Protein AF-A0A7C4B1U1-F1 (afdb_monomer_lite)

Radius of gyration: 19.05 Å; chains: 1; bounding box: 62×28×49 Å

pLDDT: mean 91.51, std 8.75, range [40.22, 98.25]

Structure (mmCIF, N/CA/C/O backbone):
data_AF-A0A7C4B1U1-F1
#
_entry.id   AF-A0A7C4B1U1-F1
#
loop_
_atom_site.group_PDB
_atom_site.id
_atom_site.type_symbol
_atom_site.label_atom_id
_atom_site.label_alt_id
_atom_site.label_comp_id
_atom_site.label_asym_id
_atom_site.label_entity_id
_atom_site.label_seq_id
_atom_site.pdbx_PDB_ins_code
_atom_site.Cartn_x
_atom_site.Cartn_y
_atom_site.Cartn_z
_atom_site.occupancy
_atom_site.B_iso_or_equiv
_atom_site.auth_seq_id
_atom_site.auth_comp_id
_atom_site.auth_asym_id
_atom_site.auth_atom_id
_atom_site.pdbx_PDB_model_num
ATOM 1 N N . ILE A 1 1 ? -15.220 6.473 -5.041 1.00 91.00 1 ILE A N 1
ATOM 2 C CA . ILE A 1 1 ? -15.343 7.673 -5.908 1.00 91.00 1 ILE A CA 1
ATOM 3 C C . ILE A 1 1 ? -14.022 8.434 -5.973 1.00 91.00 1 ILE A C 1
ATOM 5 O O . ILE A 1 1 ? -13.428 8.426 -7.038 1.00 91.00 1 ILE A O 1
ATOM 9 N N . MET A 1 2 ? -13.504 8.989 -4.866 1.00 94.56 2 MET A N 1
ATOM 10 C CA . MET A 1 2 ? -12.232 9.742 -4.877 1.00 94.56 2 MET A CA 1
ATOM 11 C C . MET A 1 2 ? -11.061 8.976 -5.523 1.00 94.56 2 MET A C 1
ATOM 13 O O . MET A 1 2 ? -10.383 9.526 -6.377 1.00 94.56 2 MET A O 1
ATOM 17 N N . ASN A 1 3 ? -10.885 7.685 -5.212 1.00 94.62 3 ASN A N 1
ATOM 18 C CA . ASN A 1 3 ? -9.828 6.865 -5.828 1.00 94.62 3 ASN A CA 1
ATOM 19 C C . ASN A 1 3 ? -9.981 6.684 -7.349 1.00 94.62 3 ASN A C 1
ATOM 21 O O . ASN A 1 3 ? -8.979 6.569 -8.041 1.00 94.62 3 ASN A O 1
ATOM 25 N N . LEU A 1 4 ? -11.209 6.690 -7.880 1.00 96.62 4 LEU A N 1
ATOM 26 C CA . LEU A 1 4 ? -11.435 6.628 -9.330 1.00 96.62 4 LEU A CA 1
ATOM 27 C C . LEU A 1 4 ? -11.053 7.951 -9.993 1.00 96.62 4 LEU A C 1
ATOM 29 O O . LEU A 1 4 ? -10.432 7.951 -11.046 1.00 96.62 4 LEU A O 1
ATOM 33 N N . ILE A 1 5 ? -11.390 9.073 -9.352 1.00 97.75 5 ILE A N 1
ATOM 34 C CA . ILE A 1 5 ? -10.987 10.402 -9.819 1.00 97.75 5 ILE A CA 1
ATOM 35 C C . ILE A 1 5 ? -9.461 10.507 -9.811 1.00 97.75 5 ILE A C 1
ATOM 37 O O . ILE A 1 5 ? -8.878 10.900 -10.814 1.00 97.75 5 ILE A O 1
ATOM 41 N N . ALA A 1 6 ? -8.815 10.101 -8.713 1.00 96.00 6 ALA A N 1
ATOM 42 C CA . ALA A 1 6 ? -7.361 10.074 -8.611 1.00 96.00 6 ALA A CA 1
ATOM 43 C C . ALA A 1 6 ? -6.740 9.202 -9.710 1.00 96.00 6 ALA A C 1
ATOM 45 O O . ALA A 1 6 ? -5.829 9.658 -10.384 1.00 96.00 6 ALA A O 1
ATOM 46 N N . PHE A 1 7 ? -7.286 8.007 -9.953 1.00 97.44 7 PHE A N 1
ATOM 47 C CA . PHE A 1 7 ? -6.833 7.126 -11.027 1.00 97.44 7 PHE A CA 1
ATOM 48 C C . PHE A 1 7 ? -6.922 7.791 -12.411 1.00 97.44 7 PHE A C 1
ATOM 50 O O . PHE A 1 7 ? -5.937 7.808 -13.143 1.00 97.44 7 PHE A O 1
ATOM 57 N N . VAL A 1 8 ? -8.058 8.415 -12.741 1.00 97.75 8 VAL A N 1
ATOM 58 C CA . VAL A 1 8 ? -8.237 9.137 -14.014 1.00 97.75 8 VAL A CA 1
ATOM 59 C C . VAL A 1 8 ? -7.264 10.314 -14.136 1.00 97.75 8 VAL A C 1
ATOM 61 O O . VAL A 1 8 ? -6.679 10.514 -15.198 1.00 97.75 8 VAL A O 1
ATOM 64 N N . ILE A 1 9 ? -7.059 11.080 -13.060 1.00 98.00 9 ILE A N 1
ATOM 65 C CA . ILE A 1 9 ? -6.099 12.193 -13.040 1.00 98.00 9 ILE A CA 1
ATOM 66 C C . ILE A 1 9 ? -4.668 11.677 -13.226 1.00 98.00 9 ILE A C 1
ATOM 68 O O . ILE A 1 9 ? -3.914 12.275 -13.987 1.00 98.00 9 ILE A O 1
ATOM 72 N N . SER A 1 10 ? -4.292 10.579 -12.569 1.00 95.81 10 SER A N 1
ATOM 73 C CA . SER A 1 10 ? -2.966 9.968 -12.696 1.00 95.81 10 SER A CA 1
ATOM 74 C C . SER A 1 10 ? -2.696 9.484 -14.120 1.00 95.81 10 SER A C 1
ATOM 76 O O . SER A 1 10 ? -1.664 9.836 -14.684 1.00 95.81 10 SER A O 1
ATOM 78 N N . GLU A 1 11 ? -3.633 8.758 -14.733 1.00 97.19 11 GLU A N 1
ATOM 79 C CA . GLU A 1 11 ? -3.532 8.333 -16.137 1.00 97.19 11 GLU A CA 1
ATOM 80 C C . GLU A 1 11 ? -3.424 9.539 -17.083 1.00 97.19 11 GLU A C 1
ATOM 82 O O . GLU A 1 11 ? -2.550 9.585 -17.949 1.00 97.19 11 GLU A O 1
ATOM 87 N N . GLY A 1 12 ? -4.265 10.560 -16.879 1.00 97.62 12 GLY A N 1
ATOM 88 C CA . GLY A 1 12 ? -4.215 11.799 -17.656 1.00 97.62 12 GLY A CA 1
ATOM 89 C C . GLY A 1 12 ? -2.870 12.514 -17.523 1.00 97.62 12 GLY A C 1
ATOM 90 O O . GLY A 1 12 ? -2.278 12.909 -18.525 1.00 97.62 12 GLY A O 1
ATOM 91 N N . TYR A 1 13 ? -2.346 12.625 -16.302 1.00 97.19 13 TYR A N 1
ATOM 92 C CA . TYR A 1 13 ? -1.034 13.210 -16.036 1.00 97.19 13 TYR A CA 1
ATOM 93 C C . TYR A 1 13 ? 0.088 12.447 -16.750 1.00 97.19 13 TYR A C 1
ATOM 95 O O . TYR A 1 13 ? 0.961 13.074 -17.349 1.00 97.19 13 TYR A O 1
ATOM 103 N N . ILE A 1 14 ? 0.062 11.112 -16.731 1.00 95.88 14 ILE A N 1
ATOM 104 C CA . ILE A 1 14 ? 1.067 10.276 -17.402 1.00 95.88 14 ILE A CA 1
ATOM 105 C C . ILE A 1 14 ? 1.072 10.541 -18.910 1.00 95.88 14 ILE A C 1
ATOM 107 O O . ILE A 1 14 ? 2.135 10.786 -19.480 1.00 95.88 14 ILE A O 1
ATOM 111 N N . VAL A 1 15 ? -0.099 10.563 -19.553 1.00 96.94 15 VAL A N 1
ATOM 112 C CA . VAL A 1 15 ? -0.214 10.816 -21.000 1.00 96.94 15 VAL A CA 1
ATOM 113 C C . VAL A 1 15 ? 0.227 12.233 -21.368 1.00 96.94 15 VAL A C 1
ATOM 115 O O . VAL A 1 15 ? 0.954 12.413 -22.343 1.00 96.94 15 VAL A O 1
ATOM 118 N N . LEU A 1 16 ? -0.152 13.240 -20.573 1.00 97.56 16 LEU A N 1
ATOM 119 C CA . LEU A 1 16 ? 0.258 14.632 -20.798 1.00 97.56 16 LEU A CA 1
ATOM 120 C C . LEU A 1 16 ? 1.780 14.828 -20.715 1.00 97.56 16 LEU A C 1
ATOM 122 O O . LEU A 1 16 ? 2.308 15.740 -21.346 1.00 97.56 16 LEU A O 1
ATOM 126 N N . ASN A 1 17 ? 2.486 13.964 -19.982 1.00 95.50 17 ASN A N 1
ATOM 127 C CA . ASN A 1 17 ? 3.947 13.971 -19.873 1.00 95.50 17 ASN A CA 1
ATOM 128 C C . ASN A 1 17 ? 4.642 13.020 -20.871 1.00 95.50 17 ASN A C 1
ATOM 130 O O . ASN A 1 17 ? 5.821 12.715 -20.712 1.00 95.50 17 ASN A O 1
ATOM 134 N N . GLY A 1 18 ? 3.935 12.544 -21.902 1.00 92.50 18 GLY A N 1
ATOM 135 C CA . GLY A 1 18 ? 4.498 11.686 -22.954 1.00 92.50 18 GLY A CA 1
ATOM 136 C C . GLY A 1 18 ? 4.539 10.192 -22.614 1.00 92.50 18 GLY A C 1
ATOM 137 O O . GLY A 1 18 ? 5.084 9.401 -23.384 1.00 92.50 18 GLY A O 1
ATOM 138 N N . GLY A 1 19 ? 3.955 9.790 -21.483 1.00 92.38 19 GLY A N 1
ATOM 139 C CA . GLY A 1 19 ? 3.721 8.392 -21.149 1.00 92.38 19 GLY A CA 1
ATOM 140 C C . GLY A 1 19 ? 2.570 7.781 -21.951 1.00 92.38 19 GLY A C 1
ATOM 141 O O . GLY A 1 19 ? 1.934 8.419 -22.791 1.00 92.38 19 GLY A O 1
ATOM 142 N N . ARG A 1 20 ? 2.283 6.508 -21.680 1.00 92.94 20 ARG A N 1
ATOM 143 C CA . ARG A 1 20 ? 1.140 5.790 -22.257 1.00 92.94 20 ARG A CA 1
ATOM 144 C C . ARG A 1 20 ? 0.166 5.426 -21.149 1.00 92.94 20 ARG A C 1
ATOM 146 O O . ARG A 1 20 ? 0.589 5.210 -20.018 1.00 92.94 20 ARG A O 1
ATOM 153 N N . LEU A 1 21 ? -1.112 5.336 -21.509 1.00 95.62 21 LEU A N 1
ATOM 154 C CA . LEU A 1 21 ? -2.119 4.753 -20.630 1.00 95.62 21 LEU A CA 1
ATOM 155 C C . LEU A 1 21 ? -1.722 3.325 -20.254 1.00 95.62 21 LEU A C 1
ATOM 157 O O . LEU A 1 21 ? -1.115 2.609 -21.061 1.00 95.62 21 LEU A O 1
ATOM 161 N N . LEU A 1 22 ? -2.110 2.908 -19.053 1.00 97.06 22 LEU A N 1
ATOM 162 C CA . LEU A 1 22 ? -1.989 1.519 -18.638 1.00 97.06 22 LEU A CA 1
ATOM 163 C C . LEU A 1 22 ? -2.741 0.599 -19.607 1.00 97.06 22 LEU A C 1
ATOM 165 O O . LEU A 1 22 ? -3.793 0.940 -20.153 1.00 97.06 22 LEU A O 1
ATOM 169 N N . ALA A 1 23 ? -2.217 -0.609 -19.816 1.00 96.56 23 ALA A N 1
ATOM 170 C CA . ALA A 1 23 ? -2.939 -1.609 -20.589 1.00 96.56 23 ALA A CA 1
ATOM 171 C C . ALA A 1 23 ? -4.275 -1.944 -19.893 1.00 96.56 23 ALA A C 1
ATOM 173 O O . ALA A 1 23 ? -4.334 -1.925 -18.661 1.00 96.56 23 ALA A O 1
ATOM 174 N N . PRO A 1 24 ? -5.336 -2.337 -20.624 1.00 96.62 24 PRO A N 1
ATOM 175 C CA . PRO A 1 24 ? -6.640 -2.632 -20.020 1.00 96.62 24 PRO A CA 1
ATOM 176 C C . PRO A 1 24 ? -6.582 -3.626 -18.850 1.00 96.62 24 PRO A C 1
ATOM 178 O O . PRO A 1 24 ? -7.305 -3.477 -17.867 1.00 96.62 24 PRO A O 1
ATOM 181 N N . LEU A 1 25 ? -5.679 -4.610 -18.920 1.00 96.56 25 LEU A N 1
ATOM 182 C CA . LEU A 1 25 ? -5.468 -5.567 -17.835 1.00 96.56 25 LEU A CA 1
ATOM 183 C C . LEU A 1 25 ? -4.824 -4.921 -16.595 1.00 96.56 25 LEU A C 1
ATOM 185 O O . LEU A 1 25 ? -5.263 -5.188 -15.483 1.00 96.56 25 LEU A O 1
ATOM 189 N N . GLN A 1 26 ? -3.849 -4.028 -16.778 1.00 97.06 26 GLN A N 1
ATOM 190 C CA . GLN A 1 26 ? -3.214 -3.271 -15.691 1.00 97.06 26 GLN A CA 1
ATOM 191 C C . GLN A 1 26 ? -4.178 -2.257 -15.062 1.00 97.06 26 GLN A C 1
ATOM 193 O O . GLN A 1 26 ? -4.137 -2.018 -13.854 1.00 97.06 26 GLN A O 1
ATOM 198 N N . MET A 1 27 ? -5.082 -1.682 -15.861 1.00 97.81 27 MET A N 1
ATOM 199 C CA . MET A 1 27 ? -6.175 -0.850 -15.354 1.00 97.81 27 MET A CA 1
ATOM 200 C C . MET A 1 27 ? -7.116 -1.676 -14.470 1.00 97.81 27 MET A C 1
ATOM 202 O O . MET A 1 27 ? -7.440 -1.260 -13.359 1.00 97.81 27 MET A O 1
ATOM 206 N N . LEU A 1 28 ? -7.520 -2.867 -14.926 1.00 97.69 28 LEU A N 1
ATOM 207 C CA . LEU A 1 28 ? -8.356 -3.777 -14.141 1.00 97.69 28 LEU A CA 1
ATOM 208 C C . LEU A 1 28 ? -7.659 -4.218 -12.847 1.00 97.69 28 LEU A C 1
ATOM 210 O O . LEU A 1 28 ? -8.281 -4.209 -11.785 1.00 97.69 28 LEU A O 1
ATOM 214 N N . GLU A 1 29 ? -6.370 -4.549 -12.919 1.00 97.69 29 GLU A N 1
ATOM 215 C CA . GLU A 1 29 ? -5.547 -4.892 -11.757 1.00 97.69 29 GLU A CA 1
ATOM 216 C C . GLU A 1 29 ? -5.489 -3.730 -10.757 1.00 97.69 29 GLU A C 1
ATOM 218 O O . GLU A 1 29 ? -5.770 -3.918 -9.575 1.00 97.69 29 GLU A O 1
ATOM 223 N N . THR A 1 30 ? -5.245 -2.507 -11.236 1.00 98.00 30 THR A N 1
ATOM 224 C CA . THR A 1 30 ? -5.245 -1.286 -10.415 1.00 98.00 30 THR A CA 1
ATOM 225 C C . THR A 1 30 ? -6.579 -1.089 -9.700 1.00 98.00 30 THR A C 1
ATOM 227 O O . THR A 1 30 ? -6.612 -0.837 -8.495 1.00 98.00 30 THR A O 1
ATOM 230 N N . LEU A 1 31 ? -7.701 -1.250 -10.406 1.00 97.94 31 LEU A N 1
ATOM 231 C CA . LEU A 1 31 ? -9.033 -1.170 -9.803 1.00 97.94 31 LEU A CA 1
ATOM 232 C C . LEU A 1 31 ? -9.252 -2.267 -8.752 1.00 97.94 31 LEU A C 1
ATOM 234 O O . LEU A 1 31 ? -9.812 -1.987 -7.691 1.00 97.94 31 LEU A O 1
ATOM 238 N N . GLY A 1 32 ? -8.772 -3.486 -9.007 1.00 97.19 32 GLY A N 1
ATOM 239 C CA . GLY A 1 32 ? -8.794 -4.591 -8.049 1.00 97.19 32 GLY A CA 1
ATOM 240 C C . GLY A 1 32 ? -8.009 -4.277 -6.774 1.00 97.19 32 GLY A C 1
ATOM 241 O O . GLY A 1 32 ? -8.536 -4.446 -5.673 1.00 97.19 32 GLY A O 1
ATOM 242 N N . ILE A 1 33 ? -6.797 -3.733 -6.908 1.00 97.31 33 ILE A N 1
ATOM 243 C CA . ILE A 1 33 ? -5.967 -3.289 -5.779 1.00 97.31 33 ILE A CA 1
ATOM 244 C C . ILE A 1 33 ? -6.689 -2.201 -4.988 1.00 97.31 33 ILE A C 1
ATOM 246 O O . ILE A 1 33 ? -6.795 -2.301 -3.767 1.00 97.31 33 ILE A O 1
ATOM 250 N N . LEU A 1 34 ? -7.237 -1.185 -5.662 1.00 97.00 34 LEU A N 1
ATOM 251 C CA . LEU A 1 34 ? -7.966 -0.101 -5.005 1.00 97.00 34 LEU A CA 1
ATOM 252 C C . LEU A 1 34 ? -9.165 -0.628 -4.213 1.00 97.00 34 LEU A C 1
ATOM 254 O O . LEU A 1 34 ? -9.350 -0.231 -3.064 1.00 97.00 34 LEU A O 1
ATOM 258 N N . LEU A 1 35 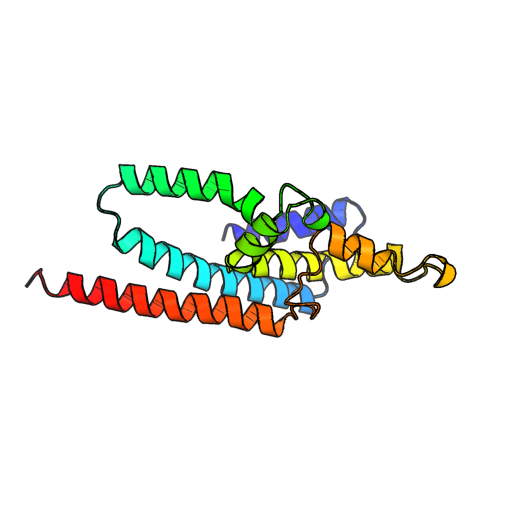? -9.959 -1.534 -4.787 1.00 96.81 35 LEU A N 1
ATOM 259 C CA . LEU A 1 35 ? -11.082 -2.168 -4.092 1.00 96.81 35 LEU A CA 1
ATOM 260 C C . LEU A 1 35 ? -10.612 -2.948 -2.861 1.00 96.81 35 LEU A C 1
ATOM 262 O O . LEU A 1 35 ? -11.177 -2.783 -1.777 1.00 96.81 35 LEU A O 1
ATOM 266 N N . LEU A 1 36 ? -9.551 -3.743 -3.006 1.00 96.75 36 LEU A N 1
ATOM 267 C CA . LEU A 1 36 ? -8.996 -4.551 -1.926 1.00 96.75 36 LEU A CA 1
ATOM 268 C C . LEU A 1 36 ? -8.458 -3.681 -0.780 1.00 96.75 36 LEU A C 1
ATOM 270 O O . LEU A 1 36 ? -8.753 -3.929 0.391 1.00 96.75 36 LEU A O 1
ATOM 274 N N . CYS A 1 37 ? -7.729 -2.615 -1.113 1.00 96.00 37 CYS A N 1
ATOM 275 C CA . CYS A 1 37 ? -7.229 -1.638 -0.153 1.00 96.00 37 CYS A CA 1
ATOM 276 C C . CYS A 1 37 ? -8.365 -0.882 0.542 1.00 96.00 37 CYS A C 1
ATOM 278 O O . CYS A 1 37 ? -8.311 -0.715 1.759 1.00 96.00 37 CYS A O 1
ATOM 280 N N . ILE A 1 38 ? -9.408 -0.457 -0.186 1.00 95.94 38 ILE A N 1
ATOM 281 C CA . ILE A 1 38 ? -10.576 0.217 0.403 1.00 95.94 38 ILE A CA 1
ATOM 282 C C . ILE A 1 38 ? -11.263 -0.708 1.402 1.00 95.94 38 ILE A C 1
ATOM 284 O O . ILE A 1 38 ? -11.546 -0.275 2.517 1.00 95.94 38 ILE A O 1
ATOM 288 N N . PHE A 1 39 ? -11.518 -1.963 1.028 1.00 96.56 39 PHE A N 1
ATOM 289 C CA . PHE A 1 39 ? -12.131 -2.948 1.916 1.00 96.56 39 PHE A CA 1
ATOM 290 C C . PHE A 1 39 ? -11.297 -3.144 3.185 1.00 96.56 39 PHE A C 1
ATOM 292 O O . PHE A 1 39 ? -11.816 -3.025 4.298 1.00 96.56 39 PHE A O 1
ATOM 299 N N . SER A 1 40 ? -9.996 -3.383 3.021 1.00 96.75 40 SER A N 1
ATOM 300 C CA . SER A 1 40 ? -9.085 -3.645 4.132 1.00 96.75 40 SER A CA 1
ATOM 301 C C . SER A 1 40 ? -8.963 -2.452 5.078 1.00 96.75 40 SER A C 1
ATOM 303 O O . SER A 1 40 ? -9.162 -2.578 6.289 1.00 96.75 40 SER A O 1
ATOM 305 N N . PHE A 1 41 ? -8.739 -1.261 4.522 1.00 92.44 41 PHE A N 1
ATOM 306 C CA . PHE A 1 41 ? -8.576 -0.047 5.311 1.00 92.44 41 PHE A CA 1
ATOM 307 C C . PHE A 1 41 ? -9.876 0.382 5.985 1.00 92.44 41 PHE A C 1
ATOM 309 O O . PHE A 1 41 ? -9.866 0.733 7.162 1.00 92.44 41 PHE A O 1
ATOM 316 N N . SER A 1 42 ? -11.007 0.292 5.282 1.00 94.69 42 SER A N 1
ATOM 317 C CA . SER A 1 42 ? -12.312 0.628 5.860 1.00 94.69 42 SER A CA 1
ATOM 318 C C . SER A 1 42 ? -12.663 -0.309 7.013 1.00 94.69 42 SER A C 1
ATOM 320 O O . SER A 1 42 ? -13.175 0.147 8.032 1.00 94.69 42 SER A O 1
ATOM 322 N N . SER A 1 43 ? -12.329 -1.596 6.896 1.00 96.69 43 SER A N 1
ATOM 323 C CA . SER A 1 43 ? -12.533 -2.584 7.960 1.00 96.69 43 SER A CA 1
ATOM 324 C C . SER A 1 43 ? -11.667 -2.293 9.188 1.00 96.69 43 SER A C 1
ATOM 326 O O . SER A 1 43 ? -12.168 -2.298 10.311 1.00 96.69 43 SER A O 1
ATOM 328 N N . LEU A 1 44 ? -10.388 -1.961 8.992 1.00 94.75 44 LEU A N 1
ATOM 329 C CA . LEU A 1 44 ? -9.486 -1.573 10.080 1.00 94.75 44 LEU A CA 1
ATOM 330 C C . LEU A 1 44 ? -9.936 -0.278 10.764 1.00 94.75 44 LEU A C 1
ATOM 332 O O . LEU A 1 44 ? -10.026 -0.225 11.992 1.00 94.75 44 LEU A O 1
ATOM 336 N N . VAL A 1 45 ? -10.257 0.761 9.991 1.00 92.94 45 VAL A N 1
ATOM 337 C CA . VAL A 1 45 ? -10.729 2.041 10.538 1.00 92.94 45 VAL A CA 1
ATOM 338 C C . VAL A 1 45 ? -12.059 1.860 11.259 1.00 92.94 45 VAL A C 1
ATOM 340 O O . VAL A 1 45 ? -12.230 2.434 12.330 1.00 92.94 45 VAL A O 1
ATOM 343 N N . CYS A 1 46 ? -12.974 1.035 10.742 1.00 94.50 46 CYS A N 1
ATOM 344 C CA . CYS A 1 46 ? -14.226 0.701 11.423 1.00 94.50 46 CYS A CA 1
ATOM 345 C C . CYS A 1 46 ? -13.962 0.055 12.789 1.00 94.50 46 CYS A C 1
ATOM 347 O O . CYS A 1 46 ? -14.531 0.490 13.796 1.00 94.50 46 CYS A O 1
ATOM 349 N N . PHE A 1 47 ? -13.040 -0.911 12.848 1.00 95.31 47 PHE A N 1
ATOM 350 C CA . PHE A 1 47 ? -12.658 -1.561 14.096 1.00 95.31 47 PHE A CA 1
ATOM 351 C C . PHE A 1 47 ? -12.127 -0.544 15.106 1.00 95.31 47 PHE A C 1
ATOM 353 O O . PHE A 1 47 ? -12.646 -0.464 16.219 1.00 95.31 47 PHE A O 1
ATOM 360 N N . VAL A 1 48 ? -11.152 0.280 14.717 1.00 93.25 48 VAL A N 1
ATOM 361 C CA . VAL A 1 48 ? -10.555 1.298 15.596 1.00 93.25 48 VAL A CA 1
ATOM 362 C C . VAL A 1 48 ? -11.601 2.326 16.033 1.00 93.25 48 VAL A C 1
ATOM 364 O O . VAL A 1 48 ? -11.749 2.594 17.228 1.00 93.25 48 VAL A O 1
ATOM 367 N N . ALA A 1 49 ? -12.385 2.854 15.091 1.00 92.56 49 ALA A N 1
ATOM 368 C CA . ALA A 1 49 ? -13.429 3.839 15.353 1.00 92.56 49 ALA A CA 1
ATOM 369 C C . ALA A 1 49 ? -14.501 3.309 16.314 1.00 92.56 49 ALA A C 1
ATOM 371 O O . ALA A 1 49 ? -15.029 4.076 17.116 1.00 92.56 49 ALA A O 1
ATOM 372 N N . SER A 1 50 ? -14.772 1.998 16.320 1.00 92.69 50 SER A N 1
ATOM 373 C CA . SER A 1 50 ? -15.723 1.390 17.257 1.00 92.69 50 SER A CA 1
ATOM 374 C C . SER A 1 50 ? -15.329 1.568 18.736 1.00 92.69 50 SER A C 1
ATOM 376 O O . SER A 1 50 ? -16.197 1.550 19.615 1.00 92.69 50 SER A O 1
ATOM 378 N N . TYR A 1 51 ? -14.047 1.799 19.047 1.00 91.50 51 TYR A N 1
ATOM 379 C CA . TYR A 1 51 ? -13.571 2.098 20.405 1.00 91.50 51 TYR A CA 1
ATOM 380 C C . TYR A 1 51 ? -13.622 3.588 20.752 1.00 91.50 51 TYR A C 1
ATOM 382 O O . TYR A 1 51 ? -13.632 3.936 21.935 1.00 91.50 51 TYR A O 1
ATOM 390 N N . VAL A 1 52 ? -13.705 4.462 19.752 1.00 92.56 52 VAL A N 1
ATOM 391 C CA . VAL A 1 52 ? -13.723 5.913 19.935 1.00 92.56 52 VAL A CA 1
ATOM 392 C C . VAL A 1 52 ? -15.103 6.357 20.423 1.00 92.56 52 VAL A C 1
ATOM 394 O O . VAL A 1 52 ? -16.134 5.943 19.898 1.00 92.56 52 VAL A O 1
ATOM 397 N N . LYS A 1 53 ? -15.137 7.189 21.472 1.00 88.75 53 LYS A N 1
ATOM 398 C CA . LYS A 1 53 ? -16.385 7.610 22.141 1.00 88.75 53 LYS A CA 1
ATOM 399 C C . LYS A 1 53 ? -16.794 9.063 21.869 1.00 88.75 53 LYS A C 1
ATOM 401 O O . LYS A 1 53 ? -17.842 9.483 22.345 1.00 88.75 53 LYS A O 1
ATOM 406 N N . SER A 1 54 ? -15.985 9.846 21.153 1.00 93.44 54 SER A N 1
ATOM 407 C CA . SER A 1 54 ? -16.286 11.255 20.871 1.00 93.44 54 SER A CA 1
ATOM 408 C C . SER A 1 54 ? -15.763 11.707 19.509 1.00 93.44 54 SER A C 1
ATOM 410 O O . SER A 1 54 ? -14.737 11.224 19.028 1.00 93.44 54 SER A O 1
ATOM 412 N N . GLN A 1 55 ? -16.440 12.699 18.926 1.00 91.44 55 GLN A N 1
ATOM 413 C CA . GLN A 1 55 ? -16.040 13.305 17.654 1.00 91.44 55 GLN A CA 1
ATOM 414 C C . GLN A 1 55 ? -14.657 13.966 17.734 1.00 91.44 55 GLN A C 1
ATOM 416 O O . GLN A 1 55 ? -13.885 13.898 16.782 1.00 91.44 55 GLN A O 1
ATOM 421 N N . ARG A 1 56 ? -14.312 14.564 18.886 1.00 94.00 56 ARG A N 1
ATOM 422 C CA . ARG A 1 56 ? -12.990 15.175 19.107 1.00 94.00 56 ARG A CA 1
ATOM 423 C C . ARG A 1 56 ? -11.875 14.133 19.036 1.00 94.00 56 ARG A C 1
ATOM 425 O O . ARG A 1 56 ? -10.905 14.343 18.320 1.00 94.00 56 ARG A O 1
ATOM 432 N N . ALA A 1 57 ? -12.041 12.998 19.718 1.00 92.19 57 ALA A N 1
ATOM 433 C CA . ALA A 1 57 ? -11.052 11.922 19.694 1.00 92.19 57 ALA A CA 1
ATOM 434 C C . ALA A 1 57 ? -10.898 11.317 18.289 1.00 92.19 57 ALA A C 1
ATOM 436 O O . ALA A 1 57 ? -9.778 11.061 17.852 1.00 92.19 57 ALA A O 1
ATOM 437 N N . PHE A 1 58 ? -12.005 11.147 17.557 1.00 92.31 58 PHE A N 1
ATOM 438 C CA . PHE A 1 58 ? -11.960 10.681 16.170 1.00 92.31 58 PHE A CA 1
ATOM 439 C C . PHE A 1 58 ? -11.224 11.670 15.256 1.00 92.31 58 PHE A C 1
ATOM 441 O O . PHE A 1 58 ? -10.395 11.257 14.446 1.00 92.31 58 PHE A O 1
ATOM 448 N N . GLY A 1 59 ? -11.478 12.972 15.423 1.00 94.69 59 GLY A N 1
ATOM 449 C CA . GLY A 1 59 ? -10.777 14.032 14.699 1.00 94.69 59 GLY A CA 1
ATOM 450 C C . GLY A 1 59 ? -9.268 14.003 14.946 1.00 94.69 59 GLY A C 1
ATOM 451 O O . GLY A 1 59 ? -8.501 13.946 13.992 1.00 94.69 59 GLY A O 1
ATOM 452 N N . THR A 1 60 ? -8.833 13.949 16.209 1.00 93.88 60 THR A N 1
ATOM 453 C CA . THR A 1 60 ? -7.403 13.863 16.558 1.00 93.88 60 THR A CA 1
ATOM 454 C C . THR A 1 60 ? -6.735 12.625 15.957 1.00 93.88 60 THR A C 1
ATOM 456 O O . THR A 1 60 ? -5.663 12.744 15.366 1.00 93.88 60 THR A O 1
ATOM 459 N N . LEU A 1 61 ? -7.369 11.451 16.058 1.00 92.12 61 LEU A N 1
ATOM 460 C CA . LEU A 1 61 ? -6.851 10.216 15.459 1.00 92.12 61 LEU A CA 1
ATOM 461 C C . LEU A 1 61 ? -6.725 10.333 13.938 1.00 92.12 61 LEU A C 1
ATOM 463 O O . LEU A 1 61 ? -5.690 9.975 13.382 1.00 92.12 61 LEU A O 1
ATOM 467 N N . SER A 1 62 ? -7.750 10.873 13.277 1.00 91.38 62 SER A N 1
ATOM 468 C CA . SER A 1 62 ? -7.758 11.058 11.822 1.00 91.38 62 SER A CA 1
ATOM 469 C C . SER A 1 62 ? -6.637 11.988 11.366 1.00 91.38 62 SER A C 1
ATOM 471 O O . SER A 1 62 ? -5.972 11.694 10.377 1.00 91.38 62 SER A O 1
ATOM 473 N N . THR A 1 63 ? -6.377 13.067 12.109 1.00 93.88 63 THR A N 1
ATOM 474 C CA . THR A 1 63 ? -5.265 13.979 11.820 1.00 93.88 63 THR A CA 1
ATOM 475 C C . THR A 1 63 ? -3.919 13.276 11.949 1.00 93.88 63 THR A C 1
ATOM 477 O O . THR A 1 63 ? -3.117 13.358 11.028 1.00 93.88 63 THR A O 1
ATOM 480 N N . ILE A 1 64 ? -3.672 12.552 13.047 1.00 91.56 64 ILE A N 1
ATOM 481 C CA . ILE A 1 64 ? -2.396 11.845 13.260 1.00 91.56 64 ILE A CA 1
ATOM 482 C C . ILE A 1 64 ? -2.164 10.800 12.165 1.00 91.56 64 ILE A C 1
ATOM 484 O O . ILE A 1 64 ? -1.091 10.745 11.570 1.00 91.56 64 ILE A O 1
ATOM 488 N N . VAL A 1 65 ? -3.176 9.982 11.863 1.00 89.62 65 VAL A N 1
ATOM 489 C CA . VAL A 1 65 ? -3.067 8.973 10.803 1.00 89.62 65 VAL A CA 1
ATOM 490 C C . VAL A 1 65 ? -2.834 9.649 9.452 1.00 89.62 65 VAL A C 1
ATOM 492 O O . VAL A 1 65 ? -1.940 9.243 8.715 1.00 89.62 65 VAL A O 1
ATOM 495 N N . GLY A 1 66 ? -3.584 10.710 9.144 1.00 87.38 66 GLY A N 1
ATOM 496 C CA . GLY A 1 66 ? -3.474 11.442 7.884 1.00 87.38 66 GLY A CA 1
ATOM 497 C C . GLY A 1 66 ? -2.109 12.095 7.664 1.00 87.38 66 GLY A C 1
ATOM 498 O O . GLY A 1 66 ? -1.603 12.070 6.544 1.00 87.38 66 GLY A O 1
ATOM 499 N N . THR A 1 67 ? -1.472 12.633 8.707 1.00 89.00 67 THR A N 1
ATOM 500 C CA . THR A 1 67 ? -0.132 13.227 8.580 1.00 89.00 67 THR A CA 1
ATOM 501 C C . THR A 1 67 ? 0.962 12.171 8.460 1.00 89.00 67 THR A C 1
ATOM 503 O O . THR A 1 67 ? 1.916 12.360 7.706 1.00 89.00 67 THR A O 1
ATOM 506 N N . MET A 1 68 ? 0.831 11.044 9.164 1.00 88.00 68 MET A N 1
ATOM 507 C CA . MET A 1 68 ? 1.872 10.016 9.195 1.00 88.00 68 MET A CA 1
ATOM 508 C C . MET A 1 68 ? 1.822 9.048 8.011 1.00 88.00 68 MET A C 1
ATOM 510 O O . MET A 1 68 ? 2.859 8.494 7.648 1.00 88.00 68 MET A O 1
ATOM 514 N N . ILE A 1 69 ? 0.662 8.837 7.380 1.00 87.94 69 ILE A N 1
ATOM 515 C CA . ILE A 1 69 ? 0.493 7.738 6.418 1.00 87.94 69 ILE A CA 1
ATOM 516 C C . ILE A 1 69 ? 1.433 7.827 5.210 1.00 87.94 69 ILE A C 1
ATOM 518 O O . ILE A 1 69 ? 1.951 6.801 4.776 1.00 87.94 69 ILE A O 1
ATOM 522 N N . GLY A 1 70 ? 1.734 9.028 4.707 1.00 86.06 70 GLY A N 1
ATOM 523 C CA . GLY A 1 70 ? 2.658 9.212 3.579 1.00 86.06 70 GLY A CA 1
ATOM 524 C C . GLY A 1 70 ? 4.124 8.916 3.922 1.00 86.06 70 GLY A C 1
ATOM 525 O O . GLY A 1 70 ? 4.858 8.379 3.094 1.00 86.06 70 GLY A O 1
ATOM 526 N N . PHE A 1 71 ? 4.547 9.188 5.159 1.00 84.12 71 PHE A N 1
ATOM 527 C CA . PHE A 1 71 ? 5.881 8.811 5.641 1.00 84.12 71 PHE A CA 1
ATOM 528 C C . PHE A 1 71 ? 5.978 7.305 5.846 1.00 84.12 71 PHE A C 1
ATOM 530 O O . PHE A 1 71 ? 6.915 6.654 5.396 1.00 84.12 71 PHE A O 1
ATOM 537 N N . VAL A 1 72 ? 4.957 6.748 6.485 1.00 83.75 72 VAL A N 1
ATOM 538 C CA . VAL A 1 72 ? 4.897 5.346 6.883 1.00 83.75 72 VAL A CA 1
ATOM 539 C C . VAL A 1 72 ? 4.712 4.397 5.692 1.00 83.75 72 VAL A C 1
ATOM 541 O O . VAL A 1 72 ? 5.036 3.222 5.787 1.00 83.75 72 VAL A O 1
ATOM 544 N N . THR A 1 73 ? 4.236 4.890 4.551 1.00 87.38 73 THR A N 1
ATOM 545 C CA . THR A 1 73 ? 4.143 4.113 3.301 1.00 87.38 73 THR A CA 1
ATOM 546 C C . THR A 1 73 ? 5.291 4.406 2.323 1.00 87.38 73 THR A C 1
ATOM 548 O O . THR A 1 73 ? 5.312 3.878 1.206 1.00 87.38 73 THR A O 1
ATOM 551 N N . GLY A 1 74 ? 6.274 5.222 2.731 1.00 86.75 74 GLY A N 1
ATOM 552 C CA . GLY A 1 74 ? 7.435 5.582 1.909 1.00 86.75 74 GLY A CA 1
ATOM 553 C C . GLY A 1 74 ? 7.064 6.378 0.656 1.00 86.75 74 GLY A C 1
ATOM 554 O O . GLY A 1 74 ? 7.670 6.198 -0.395 1.00 86.75 74 GLY A O 1
ATOM 555 N N . ILE A 1 75 ? 6.008 7.195 0.718 1.00 88.81 75 ILE A N 1
ATOM 556 C CA . ILE A 1 75 ? 5.592 8.066 -0.394 1.00 88.81 75 ILE A CA 1
ATOM 557 C C . ILE A 1 75 ? 6.459 9.329 -0.435 1.00 88.81 75 ILE A C 1
ATOM 559 O O . ILE A 1 75 ? 6.826 9.777 -1.515 1.00 88.81 75 ILE A O 1
ATOM 563 N N . TYR A 1 76 ? 6.809 9.892 0.725 1.00 88.19 76 TYR A N 1
ATOM 564 C CA . TYR A 1 76 ? 7.577 11.143 0.794 1.00 88.19 76 TYR A CA 1
ATOM 565 C C . TYR A 1 76 ? 9.094 10.959 0.759 1.00 88.19 76 TYR A C 1
ATOM 567 O O . TYR A 1 76 ? 9.813 11.902 0.442 1.00 88.19 76 TYR A O 1
ATOM 575 N N . ILE A 1 77 ? 9.589 9.772 1.116 1.00 88.44 77 ILE A N 1
ATOM 576 C CA . ILE A 1 77 ? 11.020 9.489 1.248 1.00 88.44 77 ILE A CA 1
ATOM 577 C C . ILE A 1 77 ? 11.312 8.139 0.580 1.00 88.44 77 ILE A C 1
ATOM 579 O O . ILE A 1 77 ? 10.587 7.181 0.867 1.00 88.44 77 ILE A O 1
ATOM 583 N N . PRO A 1 78 ? 12.350 8.038 -0.279 1.00 91.31 78 PRO A N 1
ATOM 584 C CA . PRO A 1 78 ? 12.754 6.771 -0.881 1.00 91.31 78 PRO A CA 1
ATOM 585 C C . PRO A 1 78 ? 13.019 5.705 0.183 1.00 91.31 78 PRO A C 1
ATOM 587 O O . PRO A 1 78 ? 13.705 5.955 1.172 1.00 91.31 78 PRO A O 1
ATOM 590 N N . VAL A 1 79 ? 12.491 4.502 -0.022 1.00 92.12 79 VAL A N 1
ATOM 591 C CA . VAL A 1 79 ? 12.582 3.428 0.978 1.00 92.12 79 VAL A CA 1
ATOM 592 C C . VAL A 1 79 ? 14.034 3.012 1.235 1.00 92.12 79 VAL A C 1
ATOM 594 O O . VAL A 1 79 ? 14.384 2.721 2.374 1.00 92.12 79 VAL A O 1
ATOM 597 N N . GLY A 1 80 ? 14.899 3.063 0.219 1.00 91.00 80 GLY A N 1
ATOM 598 C CA . GLY A 1 80 ? 16.307 2.672 0.323 1.00 91.00 80 GLY A CA 1
ATOM 599 C C . GLY A 1 80 ? 17.191 3.598 1.163 1.00 91.00 80 GLY A C 1
ATOM 600 O O . GLY A 1 80 ? 18.318 3.219 1.464 1.00 91.00 80 GLY A O 1
ATOM 601 N N . ILE A 1 81 ? 16.710 4.785 1.558 1.00 92.00 81 ILE A N 1
ATOM 602 C CA . ILE A 1 81 ? 17.438 5.676 2.485 1.00 92.00 81 ILE A CA 1
ATOM 603 C C . ILE A 1 81 ? 16.884 5.644 3.908 1.00 92.00 81 ILE A C 1
ATOM 605 O O . ILE A 1 81 ? 17.413 6.318 4.793 1.00 92.00 81 ILE A O 1
ATOM 609 N N . LEU A 1 82 ? 15.795 4.906 4.135 1.00 90.31 82 LEU A N 1
ATOM 610 C CA . LEU A 1 82 ? 15.190 4.801 5.453 1.00 90.31 82 LEU A CA 1
ATOM 611 C C . LEU A 1 82 ? 15.980 3.816 6.326 1.00 90.31 82 LEU A C 1
ATOM 613 O O . LEU A 1 82 ? 16.428 2.783 5.832 1.00 90.31 82 LEU A O 1
ATOM 617 N N . PRO A 1 83 ? 16.103 4.079 7.639 1.00 91.06 83 PRO A N 1
ATOM 618 C CA . PRO A 1 83 ? 16.647 3.101 8.572 1.00 91.06 83 PRO A CA 1
ATOM 619 C C . PRO A 1 83 ? 15.835 1.798 8.563 1.00 91.06 83 PRO A C 1
ATOM 621 O O . PRO A 1 83 ? 14.604 1.835 8.474 1.00 91.06 83 PRO A O 1
ATOM 624 N N . ASP A 1 84 ? 16.496 0.658 8.778 1.00 89.19 84 ASP A N 1
ATOM 625 C CA . ASP A 1 84 ? 15.863 -0.673 8.776 1.00 89.19 84 ASP A CA 1
ATOM 626 C C . ASP A 1 84 ? 14.664 -0.784 9.727 1.00 89.19 84 ASP A C 1
ATOM 628 O O . ASP A 1 84 ? 13.675 -1.463 9.435 1.00 89.19 84 ASP A O 1
ATOM 632 N N . ALA A 1 85 ? 14.716 -0.078 10.860 1.00 89.75 85 ALA A N 1
ATOM 633 C CA . ALA A 1 85 ? 13.612 -0.008 11.811 1.00 89.75 85 ALA A CA 1
ATOM 634 C C . ALA A 1 85 ? 12.347 0.600 11.180 1.00 89.75 85 ALA A C 1
ATOM 636 O O . ALA A 1 85 ? 11.250 0.071 11.362 1.00 89.75 85 ALA A O 1
ATOM 637 N N . ILE A 1 86 ? 12.494 1.670 10.393 1.00 88.44 86 ILE A N 1
ATOM 638 C CA . ILE A 1 86 ? 11.371 2.308 9.699 1.00 88.44 86 ILE A CA 1
ATOM 639 C C . ILE A 1 86 ? 10.836 1.369 8.626 1.00 88.44 86 ILE A C 1
ATOM 641 O O . ILE A 1 86 ? 9.638 1.111 8.604 1.00 88.44 86 ILE A O 1
ATOM 645 N N . VAL A 1 87 ? 11.711 0.774 7.812 1.00 89.88 87 VAL A N 1
ATOM 646 C CA . VAL A 1 87 ? 11.325 -0.205 6.781 1.00 89.88 87 VAL A CA 1
ATOM 647 C C . VAL A 1 87 ? 10.579 -1.400 7.393 1.00 89.88 87 VAL A C 1
ATOM 649 O O . VAL A 1 87 ? 9.623 -1.910 6.809 1.00 89.88 87 VAL A O 1
ATOM 652 N N . THR A 1 88 ? 10.960 -1.826 8.596 1.00 90.19 88 THR A N 1
ATOM 653 C CA . THR A 1 88 ? 10.254 -2.876 9.342 1.00 90.19 88 THR A CA 1
ATOM 654 C C . THR A 1 88 ? 8.849 -2.432 9.742 1.00 90.19 88 THR A C 1
ATOM 656 O O . THR A 1 88 ? 7.894 -3.169 9.504 1.00 90.19 88 THR A O 1
ATOM 659 N N . VAL A 1 89 ? 8.685 -1.214 10.267 1.00 88.94 89 VAL A N 1
ATOM 660 C CA . VAL A 1 89 ? 7.357 -0.642 10.555 1.00 88.94 89 VAL A CA 1
ATOM 661 C C . VAL A 1 89 ? 6.506 -0.559 9.287 1.00 88.94 89 VAL A C 1
ATOM 663 O O . VAL A 1 89 ? 5.332 -0.922 9.326 1.00 88.94 89 VAL A O 1
ATOM 666 N N . MET A 1 90 ? 7.090 -0.167 8.148 1.00 90.06 90 MET A N 1
ATOM 667 C CA . MET A 1 90 ? 6.378 -0.142 6.866 1.00 90.06 90 MET A CA 1
ATOM 668 C C . MET A 1 90 ? 5.818 -1.524 6.506 1.00 90.06 90 MET A C 1
ATOM 670 O O . MET A 1 90 ? 4.663 -1.616 6.097 1.00 90.06 90 MET A O 1
ATOM 674 N N . LYS A 1 91 ? 6.603 -2.596 6.689 1.00 90.56 91 LYS A N 1
ATOM 675 C CA . LYS A 1 91 ? 6.184 -3.987 6.423 1.00 90.56 91 LYS A CA 1
ATOM 676 C C . LYS A 1 91 ? 5.072 -4.464 7.360 1.00 90.56 91 LYS A C 1
ATOM 678 O O . LYS A 1 91 ? 4.255 -5.285 6.974 1.00 90.56 91 LYS A O 1
ATOM 683 N N . LEU A 1 92 ? 5.001 -3.948 8.584 1.00 88.69 92 LEU A N 1
ATOM 684 C CA . LEU A 1 92 ? 3.908 -4.280 9.505 1.00 88.69 92 LEU A CA 1
ATOM 685 C C . LEU A 1 92 ? 2.589 -3.605 9.123 1.00 88.69 92 LEU A C 1
ATOM 687 O O . LEU A 1 92 ? 1.530 -3.988 9.622 1.00 88.69 92 LEU A O 1
ATOM 691 N N . ILE A 1 93 ? 2.643 -2.591 8.261 1.00 89.38 93 ILE A N 1
ATOM 692 C CA . ILE A 1 93 ? 1.487 -1.779 7.926 1.00 89.38 93 ILE A CA 1
ATOM 693 C C . ILE A 1 93 ? 0.902 -2.261 6.600 1.00 89.38 93 ILE A C 1
ATOM 695 O O . ILE A 1 93 ? 1.514 -2.089 5.545 1.00 89.38 93 ILE A O 1
ATOM 699 N N . PRO A 1 94 ? -0.315 -2.831 6.622 1.00 87.69 94 PRO A N 1
ATOM 700 C CA . PRO A 1 94 ? -0.898 -3.490 5.457 1.00 87.69 94 PRO A CA 1
ATOM 701 C C . PRO A 1 94 ? -1.102 -2.529 4.277 1.00 87.69 94 PRO A C 1
ATOM 703 O O . PRO A 1 94 ? -1.092 -2.944 3.120 1.00 87.69 94 PRO A O 1
ATOM 706 N N . PHE A 1 95 ? -1.230 -1.228 4.552 1.00 84.38 95 PHE A N 1
ATOM 707 C CA . PHE A 1 95 ? -1.393 -0.182 3.538 1.00 84.38 95 PHE A CA 1
ATOM 708 C C . PHE A 1 95 ? -0.151 -0.009 2.654 1.00 84.38 95 PHE A C 1
ATOM 710 O O . PHE A 1 95 ? -0.277 0.380 1.493 1.00 84.38 95 PHE A O 1
ATOM 717 N N . SER A 1 96 ? 1.038 -0.328 3.174 1.00 92.31 96 SER A N 1
ATOM 718 C CA . SER A 1 96 ? 2.297 -0.216 2.433 1.00 92.31 96 SER A CA 1
ATOM 719 C C . SER A 1 96 ? 2.316 -1.130 1.212 1.00 92.31 96 SER A C 1
ATOM 721 O O . SER A 1 96 ? 2.836 -0.743 0.170 1.00 92.31 96 SER A O 1
ATOM 723 N N . TYR A 1 97 ? 1.694 -2.308 1.301 1.00 95.06 97 TYR A N 1
ATOM 724 C CA . TYR A 1 97 ? 1.646 -3.271 0.200 1.00 95.06 97 TYR A CA 1
ATOM 725 C C . TYR A 1 97 ? 0.807 -2.776 -0.978 1.00 95.06 97 TYR A C 1
ATOM 727 O O . TYR A 1 97 ? 1.187 -2.994 -2.122 1.00 95.06 97 TYR A O 1
ATOM 735 N N . GLY A 1 98 ? -0.278 -2.038 -0.719 1.00 95.06 98 GLY A N 1
ATOM 736 C CA . GLY A 1 98 ? -1.044 -1.387 -1.785 1.00 95.06 98 GLY A CA 1
ATOM 737 C C . GLY A 1 98 ? -0.208 -0.344 -2.529 1.00 95.06 98 GLY A C 1
ATOM 738 O O . GLY A 1 98 ? -0.207 -0.312 -3.755 1.00 95.06 98 GLY A O 1
ATOM 739 N N . ALA A 1 99 ? 0.562 0.468 -1.797 1.00 93.81 99 ALA A N 1
ATOM 740 C CA . ALA A 1 99 ? 1.450 1.463 -2.397 1.00 93.81 99 ALA A CA 1
ATOM 741 C C . ALA A 1 99 ? 2.574 0.819 -3.228 1.00 93.81 99 ALA A C 1
ATOM 743 O O . ALA A 1 99 ? 2.826 1.254 -4.348 1.00 93.81 99 ALA A O 1
ATOM 744 N N . VAL A 1 100 ? 3.221 -0.230 -2.707 1.00 95.62 100 VAL A N 1
ATOM 745 C CA . VAL A 1 100 ? 4.264 -0.982 -3.428 1.00 95.62 100 VAL A CA 1
ATOM 746 C C . VAL A 1 100 ? 3.703 -1.596 -4.709 1.00 95.62 100 VAL A C 1
ATOM 748 O O . VAL A 1 100 ? 4.279 -1.402 -5.776 1.00 95.62 100 VAL A O 1
ATOM 751 N N . TRP A 1 101 ? 2.550 -2.262 -4.636 1.00 97.06 101 TRP A N 1
ATOM 752 C CA . TRP A 1 101 ? 1.941 -2.902 -5.801 1.00 97.06 101 TRP A CA 1
ATOM 753 C C . TRP A 1 101 ? 1.537 -1.881 -6.874 1.00 97.06 101 TRP A C 1
ATOM 755 O O . TRP A 1 101 ? 1.828 -2.067 -8.054 1.00 97.06 101 TRP A O 1
ATOM 765 N N . LEU A 1 102 ? 0.968 -0.738 -6.477 1.00 96.25 102 LEU A N 1
ATOM 766 C CA . LEU A 1 102 ? 0.693 0.352 -7.416 1.00 96.25 102 LEU A CA 1
ATOM 767 C C . LEU A 1 102 ? 1.984 0.882 -8.057 1.00 96.25 102 LEU A C 1
ATOM 769 O O . LEU A 1 102 ? 2.010 1.070 -9.271 1.00 96.25 102 LEU A O 1
ATOM 77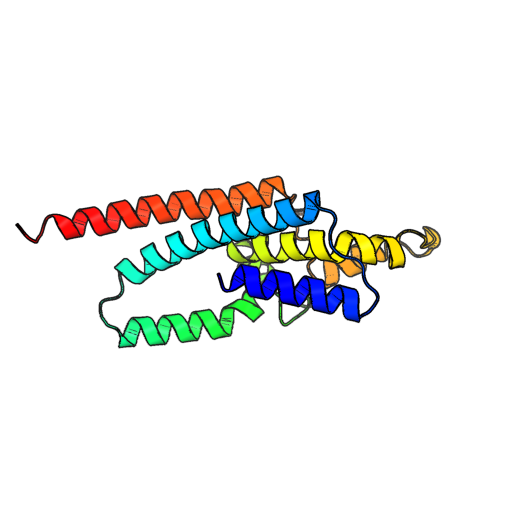3 N N . ARG A 1 103 ? 3.078 1.065 -7.300 1.00 95.38 103 ARG A N 1
ATOM 774 C CA . ARG A 1 103 ? 4.373 1.440 -7.898 1.00 95.38 103 ARG A CA 1
ATOM 775 C C . ARG A 1 103 ? 4.799 0.425 -8.952 1.00 95.38 103 ARG A C 1
ATOM 777 O O . ARG A 1 103 ? 5.173 0.848 -10.038 1.00 95.38 103 ARG A O 1
ATOM 784 N N . GLN A 1 104 ? 4.701 -0.876 -8.682 1.00 96.31 104 GLN A N 1
ATOM 785 C CA . GLN A 1 104 ? 5.071 -1.917 -9.648 1.00 96.31 104 GLN A CA 1
ATOM 786 C C . GLN A 1 104 ? 4.281 -1.795 -10.957 1.00 96.31 104 GLN A C 1
ATOM 788 O O . GLN A 1 104 ? 4.887 -1.792 -12.024 1.00 96.31 104 GLN A O 1
ATOM 793 N N . ILE A 1 105 ? 2.960 -1.600 -10.892 1.00 96.81 105 ILE A N 1
ATOM 794 C CA . ILE A 1 105 ? 2.123 -1.457 -12.096 1.00 96.81 105 ILE A CA 1
ATOM 795 C C . ILE A 1 105 ? 2.480 -0.192 -12.877 1.00 96.81 105 ILE A C 1
ATOM 797 O O . ILE A 1 105 ? 2.761 -0.257 -14.074 1.00 96.81 105 ILE A O 1
ATOM 801 N N . PHE A 1 106 ? 2.489 0.958 -12.204 1.00 96.44 106 PHE A N 1
ATOM 802 C CA . PHE A 1 106 ? 2.676 2.254 -12.858 1.00 96.44 106 PHE A CA 1
ATOM 803 C C . PHE A 1 106 ? 4.104 2.476 -13.362 1.00 96.44 106 PHE A C 1
ATOM 805 O O . PHE A 1 106 ? 4.316 3.264 -14.282 1.00 96.44 106 PHE A O 1
ATOM 812 N N . THR A 1 107 ? 5.089 1.785 -12.785 1.00 95.38 107 THR A N 1
ATOM 813 C CA . THR A 1 107 ? 6.492 1.912 -13.193 1.00 95.38 107 THR A CA 1
ATOM 814 C C . THR A 1 107 ? 6.973 0.798 -14.116 1.00 95.38 107 THR A C 1
ATOM 816 O O . THR A 1 107 ? 8.025 0.969 -14.718 1.00 95.38 107 THR A O 1
ATOM 819 N N . ALA A 1 108 ? 6.220 -0.289 -14.317 1.00 94.50 108 ALA A N 1
ATOM 820 C CA . ALA A 1 108 ? 6.653 -1.416 -15.151 1.00 94.50 108 ALA A CA 1
ATOM 821 C C . ALA A 1 108 ? 7.132 -0.985 -16.552 1.00 94.50 108 ALA A C 1
ATOM 823 O O . ALA A 1 108 ? 8.247 -1.302 -16.958 1.00 94.50 108 ALA A O 1
ATOM 824 N N . ALA A 1 109 ? 6.317 -0.209 -17.273 1.00 93.00 109 ALA A N 1
ATOM 825 C CA . ALA A 1 109 ? 6.656 0.259 -18.616 1.00 93.00 109 ALA A CA 1
ATOM 826 C C . ALA A 1 109 ? 7.853 1.236 -18.656 1.00 93.00 109 ALA A C 1
ATOM 828 O O . ALA A 1 109 ? 8.769 0.995 -19.444 1.00 93.00 109 ALA A O 1
ATOM 829 N N . PRO A 1 110 ? 7.901 2.322 -17.855 1.00 93.25 110 PRO A N 1
ATOM 830 C CA . PRO A 1 110 ? 9.055 3.222 -17.873 1.00 93.25 110 PRO A CA 1
ATOM 831 C C . PRO A 1 110 ? 10.336 2.560 -17.346 1.00 93.25 110 PRO A C 1
ATOM 833 O O . PRO A 1 110 ? 11.415 2.874 -17.841 1.00 93.25 110 PRO A O 1
ATOM 836 N N . MET A 1 111 ? 10.245 1.616 -16.402 1.00 93.81 111 MET A N 1
ATOM 837 C CA . MET A 1 111 ? 11.404 0.844 -15.943 1.00 93.81 111 MET A CA 1
ATOM 838 C C . MET A 1 111 ? 12.010 0.024 -17.083 1.00 93.81 111 MET A C 1
ATOM 840 O O . MET A 1 111 ? 13.219 0.075 -17.283 1.00 93.81 111 MET A O 1
ATOM 844 N N . GLU A 1 112 ? 11.181 -0.663 -17.870 1.00 92.06 112 GLU A N 1
ATOM 845 C CA . GLU A 1 112 ? 11.644 -1.414 -19.040 1.00 92.06 112 GLU A CA 1
ATOM 846 C C . GLU A 1 112 ? 12.251 -0.491 -20.107 1.00 92.06 112 GLU A C 1
ATOM 848 O O . GLU A 1 112 ? 13.313 -0.773 -20.652 1.00 92.06 112 GLU A O 1
ATOM 853 N N . GLN A 1 113 ? 11.626 0.659 -20.371 1.00 91.69 113 GLN A N 1
ATOM 854 C CA . GLN A 1 113 ? 12.125 1.616 -21.366 1.00 91.69 113 GLN A CA 1
ATOM 855 C C . GLN A 1 113 ? 13.477 2.229 -20.990 1.00 91.69 113 GLN A C 1
ATOM 857 O O . GLN A 1 113 ? 14.305 2.465 -21.867 1.00 91.69 113 GLN A O 1
ATOM 862 N N . VAL A 1 114 ? 13.693 2.521 -19.707 1.00 91.81 114 VAL A N 1
ATOM 863 C CA . VAL A 1 114 ? 14.918 3.175 -19.227 1.00 91.81 114 VAL A CA 1
ATOM 864 C C . VAL A 1 114 ? 16.027 2.160 -18.957 1.00 91.81 114 VAL A C 1
ATOM 866 O O . VAL A 1 114 ? 17.188 2.429 -19.261 1.00 91.81 114 VAL A O 1
ATOM 869 N N . PHE A 1 115 ? 15.690 1.003 -18.380 1.00 93.56 115 PHE A N 1
ATOM 870 C CA . PHE A 1 115 ? 16.672 0.043 -17.872 1.00 93.56 115 PHE A CA 1
ATOM 871 C C . PHE A 1 115 ? 16.766 -1.261 -18.677 1.00 93.56 115 PHE A C 1
ATOM 873 O O . PHE A 1 115 ? 17.768 -1.960 -18.541 1.00 93.56 115 PHE A O 1
ATOM 880 N N . GLY A 1 116 ? 15.797 -1.586 -19.539 1.00 87.94 116 GLY A N 1
ATOM 881 C CA . GLY A 1 116 ? 15.745 -2.868 -20.260 1.00 87.94 116 GLY A CA 1
ATOM 882 C C . GLY A 1 116 ? 16.884 -3.081 -21.265 1.00 87.94 116 GLY A C 1
ATOM 883 O O . GLY A 1 116 ? 17.276 -4.212 -21.535 1.00 87.94 116 GLY A O 1
ATOM 884 N N . SER A 1 117 ? 17.477 -2.000 -21.783 1.00 86.69 117 SER A N 1
ATOM 885 C CA . SER A 1 117 ? 18.610 -2.047 -22.722 1.00 86.69 117 SER A CA 1
ATOM 886 C C . SER A 1 117 ? 19.968 -1.736 -22.080 1.00 86.69 117 SER A C 1
ATOM 888 O O . SER A 1 117 ? 20.944 -1.483 -22.790 1.00 86.69 117 SER A O 1
ATOM 890 N N . VAL A 1 118 ? 20.051 -1.693 -20.748 1.00 86.69 118 VAL A N 1
ATOM 891 C CA . VAL A 1 118 ? 21.301 -1.386 -20.042 1.00 86.69 118 VAL A CA 1
ATOM 892 C C . VAL A 1 118 ? 22.261 -2.582 -20.128 1.00 86.69 118 VAL A C 1
ATOM 894 O O . VAL A 1 118 ? 21.873 -3.700 -19.789 1.00 86.69 118 VAL A O 1
ATOM 897 N N . PRO A 1 119 ? 23.529 -2.380 -20.546 1.00 83.81 119 PRO A N 1
ATOM 898 C CA . PRO A 1 119 ? 24.506 -3.461 -20.619 1.00 83.81 119 PRO A CA 1
ATOM 899 C C . PRO A 1 119 ? 24.729 -4.143 -19.257 1.00 83.81 119 PRO A C 1
ATOM 901 O O . PRO A 1 119 ? 24.959 -3.443 -18.266 1.00 83.81 119 PRO A O 1
ATOM 904 N N . PRO A 1 120 ? 24.798 -5.489 -19.199 1.00 78.56 120 PRO A N 1
ATOM 905 C CA . PRO A 1 120 ? 25.047 -6.223 -17.953 1.00 78.56 120 PRO A CA 1
ATOM 906 C C . PRO A 1 1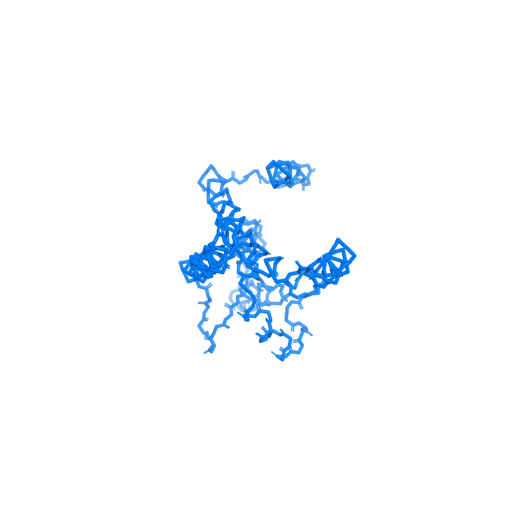20 ? 26.349 -5.830 -17.235 1.00 78.56 120 PRO A C 1
ATOM 908 O O . PRO A 1 120 ? 26.469 -5.996 -16.023 1.00 78.56 120 PRO A O 1
ATOM 911 N N . SER A 1 121 ? 27.321 -5.268 -17.964 1.00 80.31 121 SER A N 1
ATOM 912 C CA . SER A 1 121 ? 28.595 -4.776 -17.425 1.00 80.31 121 SER A CA 1
ATOM 913 C C . SER A 1 121 ? 28.454 -3.614 -16.436 1.00 80.31 121 SER A C 1
ATOM 915 O O . SER A 1 121 ? 29.392 -3.344 -15.691 1.00 80.31 121 SER A O 1
ATOM 917 N N . LEU A 1 122 ? 27.311 -2.920 -16.416 1.00 80.56 122 LEU A N 1
ATOM 918 C CA . LEU A 1 122 ? 27.014 -1.835 -15.470 1.00 80.56 122 LEU A CA 1
ATOM 919 C C . LEU A 1 122 ? 26.243 -2.318 -14.225 1.00 80.56 122 LEU A C 1
ATOM 921 O O . LEU A 1 122 ? 25.897 -1.512 -13.358 1.00 80.56 122 LEU A O 1
ATOM 925 N N . GLY A 1 123 ? 26.012 -3.630 -14.114 1.00 80.00 123 GLY A N 1
ATOM 926 C CA . GLY A 1 123 ? 25.211 -4.245 -13.060 1.00 80.00 123 GLY A CA 1
ATOM 927 C C . GLY A 1 123 ? 23.707 -4.022 -13.238 1.00 80.00 123 GLY A C 1
ATOM 928 O O . GLY A 1 123 ? 23.249 -3.421 -14.207 1.00 80.00 123 GLY A O 1
ATOM 929 N N . ASP A 1 124 ? 22.924 -4.506 -12.272 1.00 87.12 124 ASP A N 1
ATOM 930 C CA . ASP A 1 124 ? 21.459 -4.420 -12.296 1.00 87.12 124 ASP A CA 1
ATOM 931 C C . ASP A 1 124 ? 20.969 -3.046 -11.796 1.00 87.12 124 ASP A C 1
ATOM 933 O O . ASP A 1 124 ? 20.496 -2.873 -10.667 1.00 87.12 124 ASP A O 1
ATOM 937 N N . LEU A 1 125 ? 21.176 -2.021 -12.630 1.00 90.88 125 LEU A N 1
ATOM 938 C CA . LEU A 1 125 ? 20.782 -0.637 -12.347 1.00 90.88 125 LEU A CA 1
ATOM 939 C C . LEU A 1 125 ? 19.267 -0.498 -12.138 1.00 90.88 125 LEU A C 1
ATOM 941 O O . LEU A 1 125 ? 18.849 0.258 -11.259 1.00 90.88 125 LEU A O 1
ATOM 945 N N . GLY A 1 126 ? 18.464 -1.261 -12.887 1.00 91.88 126 GLY A N 1
ATOM 946 C CA . GLY A 1 126 ? 17.010 -1.295 -12.741 1.00 91.88 126 GLY A CA 1
ATOM 947 C C . GLY A 1 126 ? 16.594 -1.791 -11.359 1.00 91.88 126 GLY A C 1
ATOM 948 O O . GLY A 1 126 ? 15.832 -1.116 -10.666 1.00 91.88 126 GLY A O 1
ATOM 949 N N . LYS A 1 127 ? 17.165 -2.904 -10.888 1.00 91.25 127 LYS A N 1
ATOM 950 C CA . LYS A 1 127 ? 16.906 -3.394 -9.529 1.00 91.25 127 LYS A CA 1
ATOM 951 C C . LYS A 1 127 ? 17.350 -2.409 -8.458 1.00 91.25 127 LYS A C 1
ATOM 953 O O . LYS A 1 127 ? 16.591 -2.146 -7.533 1.00 91.25 127 LYS A O 1
ATOM 958 N N . ARG A 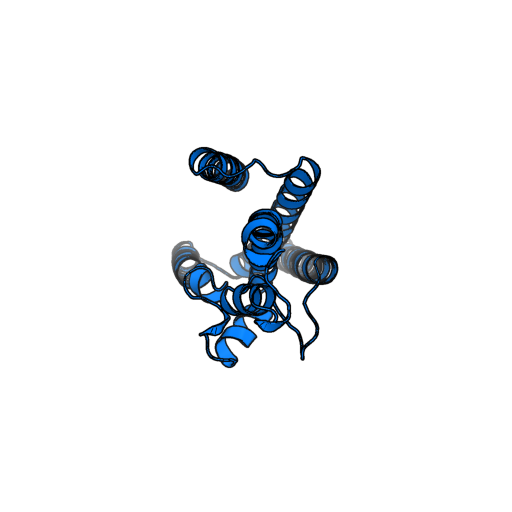1 128 ? 18.537 -1.808 -8.586 1.00 92.56 128 ARG A N 1
ATOM 959 C CA . ARG A 1 128 ? 19.015 -0.804 -7.615 1.00 92.56 128 ARG A CA 1
ATOM 960 C C . ARG A 1 128 ? 18.075 0.396 -7.528 1.00 92.56 128 ARG A C 1
ATOM 962 O O . ARG A 1 128 ? 17.811 0.875 -6.428 1.00 92.56 128 ARG A O 1
ATOM 969 N N . TYR A 1 129 ? 17.556 0.863 -8.662 1.00 94.50 129 TYR A N 1
ATOM 970 C CA . TYR A 1 129 ? 16.546 1.917 -8.697 1.00 94.50 129 TYR A CA 1
ATOM 971 C C . TYR A 1 129 ? 15.241 1.459 -8.028 1.00 94.50 129 TYR A C 1
ATOM 973 O O . TYR A 1 129 ? 14.711 2.152 -7.159 1.00 94.50 129 TYR A O 1
ATOM 981 N N . ALA A 1 130 ? 14.755 0.266 -8.377 1.00 94.94 130 ALA A N 1
ATOM 982 C CA . ALA A 1 130 ? 13.530 -0.297 -7.821 1.00 94.94 130 ALA A CA 1
ATOM 983 C C . ALA A 1 130 ? 13.596 -0.486 -6.297 1.00 94.94 130 ALA A C 1
ATOM 985 O O . ALA A 1 130 ? 12.634 -0.168 -5.594 1.00 94.94 130 ALA A O 1
ATOM 986 N N . ASP A 1 131 ? 14.734 -0.938 -5.781 1.00 93.81 131 ASP A N 1
ATOM 987 C CA . ASP A 1 131 ? 14.971 -1.119 -4.350 1.00 93.81 131 ASP A CA 1
ATOM 988 C C . ASP A 1 131 ? 15.078 0.243 -3.638 1.00 93.81 131 ASP A C 1
ATOM 990 O O . ASP A 1 131 ? 14.466 0.450 -2.590 1.00 93.81 131 ASP A O 1
ATOM 994 N N . MET A 1 132 ? 15.778 1.213 -4.241 1.00 94.69 132 MET A N 1
ATOM 995 C CA . MET A 1 132 ? 15.938 2.565 -3.693 1.00 94.69 132 MET A CA 1
ATOM 996 C C . MET A 1 132 ? 14.596 3.284 -3.505 1.00 94.69 132 MET A C 1
ATOM 998 O O . MET A 1 132 ? 14.352 3.898 -2.466 1.00 94.69 132 MET A O 1
ATOM 1002 N N . TYR A 1 133 ? 13.705 3.194 -4.492 1.00 94.56 133 TYR A N 1
ATOM 1003 C CA . TYR A 1 133 ? 12.406 3.873 -4.470 1.00 94.56 133 TYR A CA 1
ATOM 1004 C C . TYR A 1 133 ? 11.269 3.022 -3.881 1.00 94.56 133 TYR A C 1
ATOM 1006 O O . TYR A 1 133 ? 10.124 3.474 -3.839 1.00 94.56 133 TYR A O 1
ATOM 1014 N N . GLY A 1 134 ? 11.561 1.812 -3.391 1.00 93.50 134 GLY A N 1
ATOM 1015 C CA . GLY A 1 134 ? 10.554 0.932 -2.792 1.00 93.50 134 GLY A CA 1
ATOM 1016 C C . GLY A 1 134 ? 9.494 0.450 -3.785 1.00 93.50 134 GLY A C 1
ATOM 1017 O O . GLY A 1 134 ? 8.325 0.296 -3.416 1.00 93.50 134 GLY A O 1
ATOM 1018 N N . ILE A 1 135 ? 9.889 0.264 -5.047 1.00 95.56 135 ILE A N 1
ATOM 1019 C CA . ILE A 1 135 ? 9.124 -0.482 -6.058 1.00 95.56 135 ILE A CA 1
ATOM 1020 C C . ILE A 1 135 ? 9.182 -1.975 -5.712 1.00 95.56 135 ILE A C 1
ATOM 1022 O O . ILE A 1 135 ? 8.182 -2.683 -5.812 1.00 95.56 135 ILE A O 1
ATOM 1026 N N . ASN A 1 136 ? 10.335 -2.432 -5.222 1.00 93.69 136 ASN A N 1
ATOM 1027 C CA . ASN A 1 136 ? 10.484 -3.746 -4.619 1.00 93.69 136 ASN A CA 1
ATOM 1028 C C . ASN A 1 136 ? 10.479 -3.635 -3.096 1.00 93.69 136 ASN A C 1
ATOM 1030 O O . ASN A 1 136 ? 11.068 -2.728 -2.506 1.00 93.69 136 ASN A O 1
ATOM 1034 N N . LEU A 1 137 ? 9.838 -4.606 -2.456 1.00 92.00 137 LEU A N 1
ATOM 1035 C CA . LEU A 1 137 ? 9.892 -4.822 -1.017 1.00 92.00 137 LEU A CA 1
ATOM 1036 C C . LEU A 1 137 ? 10.321 -6.267 -0.777 1.00 92.00 137 LEU A C 1
ATOM 1038 O O . LEU A 1 137 ? 9.993 -7.135 -1.579 1.00 92.00 137 LEU A O 1
ATOM 1042 N N . TYR A 1 138 ? 11.026 -6.536 0.323 1.00 92.06 138 TYR A N 1
ATOM 1043 C CA . TYR A 1 138 ? 11.581 -7.864 0.597 1.00 92.06 138 TYR A CA 1
ATOM 1044 C C . TYR A 1 138 ? 11.268 -8.363 2.010 1.00 92.06 138 TYR A C 1
ATOM 1046 O O . TYR A 1 138 ? 11.354 -7.601 2.979 1.00 92.06 138 TYR A O 1
ATOM 1054 N N . PHE A 1 139 ? 11.027 -9.665 2.153 1.00 89.19 139 PHE A N 1
ATOM 1055 C CA . PHE A 1 139 ? 11.073 -10.393 3.422 1.00 89.19 139 PHE A CA 1
ATOM 1056 C C . PHE A 1 139 ? 12.304 -11.297 3.456 1.00 89.19 139 PHE A C 1
ATOM 1058 O O . PHE A 1 139 ? 12.391 -12.252 2.691 1.00 89.19 139 PHE A O 1
ATOM 1065 N N . GLY A 1 140 ? 13.277 -10.983 4.321 1.00 80.06 140 GLY A N 1
ATOM 1066 C CA . GLY A 1 140 ? 14.484 -11.807 4.482 1.00 80.06 140 GLY A CA 1
ATOM 1067 C C . GLY A 1 140 ? 15.239 -12.087 3.173 1.00 80.06 140 GLY A C 1
ATOM 1068 O O . GLY A 1 140 ? 15.795 -13.166 3.020 1.00 80.06 140 GLY A O 1
ATOM 1069 N N . GLY A 1 141 ? 15.201 -11.155 2.210 1.00 85.19 141 GLY A N 1
ATOM 1070 C CA . GLY A 1 141 ? 15.812 -11.293 0.878 1.00 85.19 141 GLY A CA 1
ATOM 1071 C C . GLY A 1 141 ? 14.878 -11.799 -0.230 1.00 85.19 141 GLY A C 1
ATOM 1072 O O . GLY A 1 141 ? 15.207 -11.657 -1.403 1.00 85.19 141 GLY A O 1
ATOM 1073 N N . THR A 1 142 ? 13.695 -12.315 0.108 1.00 89.44 142 THR A N 1
ATOM 1074 C CA . THR A 1 142 ? 12.694 -12.752 -0.880 1.00 89.44 142 THR A CA 1
ATOM 1075 C C . THR A 1 142 ? 11.816 -11.568 -1.284 1.00 89.44 142 THR A C 1
ATOM 1077 O O . THR A 1 142 ? 11.285 -10.907 -0.384 1.00 89.44 142 THR A O 1
ATOM 1080 N N . PRO A 1 143 ? 11.659 -11.256 -2.585 1.00 91.12 143 PRO A N 1
ATOM 1081 C CA . PRO A 1 143 ? 10.777 -10.180 -3.017 1.00 91.12 143 PRO A CA 1
ATOM 1082 C C . PRO A 1 143 ? 9.331 -10.497 -2.634 1.00 91.12 143 PRO A C 1
ATOM 1084 O O . PRO A 1 143 ? 8.875 -11.635 -2.731 1.00 91.12 143 PRO A O 1
ATOM 1087 N N . VAL A 1 144 ? 8.608 -9.480 -2.177 1.00 94.38 144 VAL A N 1
ATOM 1088 C CA . VAL A 1 144 ? 7.180 -9.592 -1.897 1.00 94.38 144 VAL A CA 1
ATOM 1089 C C . VAL A 1 144 ? 6.444 -9.560 -3.227 1.00 94.38 144 VAL A C 1
ATOM 1091 O O . VAL A 1 144 ? 6.412 -8.533 -3.902 1.00 94.38 144 VAL A O 1
ATOM 1094 N N . GLU A 1 145 ? 5.859 -10.691 -3.597 1.00 94.25 145 GLU A N 1
ATOM 1095 C CA . GLU A 1 145 ? 5.147 -10.839 -4.862 1.00 94.25 145 GLU A CA 1
ATOM 1096 C C . GLU A 1 145 ? 3.695 -10.332 -4.775 1.00 94.25 145 GLU A C 1
ATOM 1098 O O . GLU A 1 145 ? 3.114 -10.300 -3.683 1.00 94.25 145 GLU A O 1
ATOM 1103 N N . PRO A 1 146 ? 3.062 -9.987 -5.913 1.00 94.31 146 PRO A N 1
ATOM 1104 C CA . PRO A 1 146 ? 1.679 -9.505 -5.959 1.00 94.31 146 PRO A CA 1
ATOM 1105 C C . PRO A 1 146 ? 0.673 -10.372 -5.190 1.00 94.31 146 PRO A C 1
ATOM 1107 O O . PRO A 1 146 ? -0.156 -9.853 -4.446 1.00 94.31 146 PRO A O 1
ATOM 1110 N N . TRP A 1 147 ? 0.773 -11.701 -5.282 1.00 94.94 147 TRP A N 1
ATOM 1111 C CA . TRP A 1 147 ? -0.126 -12.600 -4.551 1.00 94.94 147 TRP A CA 1
ATOM 1112 C C . TRP A 1 147 ? 0.088 -12.534 -3.030 1.00 94.94 147 TRP A C 1
ATOM 1114 O O . TRP A 1 147 ? -0.882 -12.608 -2.275 1.00 94.94 147 TRP A O 1
ATOM 1124 N N . MET A 1 148 ? 1.327 -12.333 -2.560 1.00 96.06 148 MET A N 1
ATOM 1125 C CA . MET A 1 148 ? 1.620 -12.141 -1.136 1.00 96.06 148 MET A CA 1
ATOM 1126 C C . MET A 1 148 ? 1.007 -10.829 -0.645 1.00 96.06 148 MET A C 1
ATOM 1128 O O . MET A 1 148 ? 0.376 -10.795 0.410 1.00 96.06 148 MET A O 1
ATOM 1132 N N . MET A 1 149 ? 1.141 -9.758 -1.434 1.00 96.75 149 MET A N 1
ATOM 1133 C CA . MET A 1 149 ? 0.523 -8.461 -1.143 1.00 96.75 149 MET A CA 1
ATOM 1134 C C . MET A 1 149 ? -0.998 -8.580 -1.083 1.00 96.75 149 MET A C 1
ATOM 1136 O O . MET A 1 149 ? -1.610 -8.111 -0.123 1.00 96.75 149 MET A O 1
ATOM 1140 N N . ALA A 1 150 ? -1.601 -9.280 -2.046 1.00 96.81 150 ALA A N 1
ATOM 1141 C CA . ALA A 1 150 ? -3.030 -9.563 -2.059 1.00 96.81 150 ALA A CA 1
ATOM 1142 C C . ALA A 1 150 ? -3.475 -10.283 -0.782 1.00 96.81 150 ALA A C 1
ATOM 1144 O O . ALA A 1 150 ? -4.420 -9.837 -0.135 1.00 96.81 150 ALA A O 1
ATOM 1145 N N . LEU A 1 151 ? -2.775 -11.349 -0.378 1.00 96.69 151 LEU A N 1
ATOM 1146 C CA . LEU A 1 151 ? -3.092 -12.100 0.838 1.00 96.69 151 LEU A CA 1
ATOM 1147 C C . LEU A 1 151 ? -2.952 -11.253 2.103 1.00 96.69 151 LEU A C 1
ATOM 1149 O O . LEU A 1 151 ? -3.815 -11.330 2.975 1.00 96.69 151 LEU A O 1
ATOM 1153 N N . ILE A 1 152 ? -1.912 -10.425 2.209 1.00 96.38 152 ILE A N 1
ATOM 1154 C CA . ILE A 1 152 ? -1.714 -9.553 3.373 1.00 96.38 152 ILE A CA 1
ATOM 1155 C C . ILE A 1 152 ? -2.841 -8.519 3.467 1.00 96.38 152 ILE A C 1
ATOM 1157 O O . ILE A 1 152 ? -3.433 -8.343 4.536 1.00 96.38 152 ILE A O 1
ATOM 1161 N N . ILE A 1 153 ? -3.181 -7.857 2.357 1.00 97.44 153 ILE A N 1
ATOM 1162 C CA . ILE A 1 153 ? -4.230 -6.830 2.335 1.00 97.44 153 ILE A CA 1
ATOM 1163 C C . ILE A 1 153 ? -5.601 -7.471 2.589 1.00 97.44 153 ILE A C 1
ATOM 1165 O O . ILE A 1 153 ? -6.349 -6.990 3.446 1.00 97.44 153 ILE A O 1
ATOM 1169 N N . ALA A 1 154 ? -5.919 -8.569 1.896 1.00 97.50 154 ALA A N 1
ATOM 1170 C CA . ALA A 1 154 ? -7.175 -9.301 2.043 1.00 97.50 154 ALA A CA 1
ATOM 1171 C C . ALA A 1 154 ?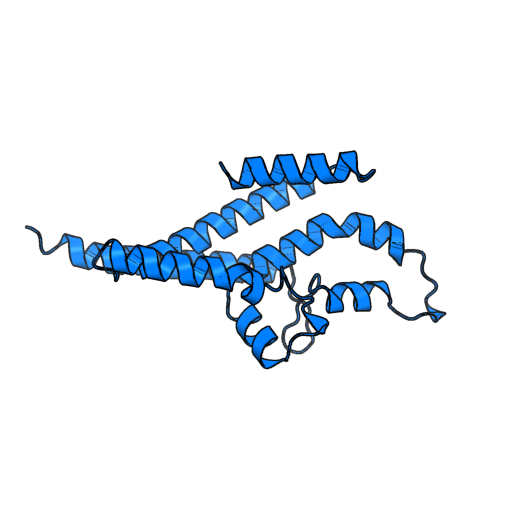 -7.331 -9.877 3.453 1.00 97.50 154 ALA A C 1
ATOM 1173 O O . ALA A 1 154 ? -8.358 -9.661 4.094 1.00 97.50 154 ALA A O 1
ATOM 1174 N N . GLY A 1 155 ? -6.298 -10.556 3.957 1.00 97.69 155 GLY A N 1
ATOM 1175 C CA . GLY A 1 155 ? -6.267 -11.151 5.290 1.00 97.69 155 GLY A CA 1
ATOM 1176 C C . GLY A 1 155 ? -6.461 -10.104 6.378 1.00 97.69 155 GLY A C 1
ATOM 1177 O O . GLY A 1 155 ? -7.314 -10.277 7.245 1.00 97.69 155 GLY A O 1
ATOM 1178 N N . THR A 1 156 ? -5.770 -8.965 6.275 1.00 97.00 156 THR A N 1
ATOM 1179 C CA . THR A 1 156 ? -6.005 -7.808 7.153 1.00 97.00 156 THR A CA 1
ATOM 1180 C C . THR A 1 156 ? -7.471 -7.382 7.116 1.00 97.00 156 THR A C 1
ATOM 1182 O O . THR A 1 156 ? -8.097 -7.231 8.164 1.00 97.00 156 THR A O 1
ATOM 1185 N N . GLY A 1 157 ? -8.039 -7.218 5.920 1.00 97.69 157 GLY A N 1
ATOM 1186 C CA . GLY A 1 157 ? -9.419 -6.776 5.767 1.00 97.69 157 GLY A CA 1
ATOM 1187 C C . GLY A 1 157 ? -10.416 -7.736 6.397 1.00 97.69 157 GLY A C 1
ATOM 1188 O O . GLY A 1 157 ? -11.253 -7.307 7.183 1.00 97.69 157 GLY A O 1
ATOM 1189 N N . VAL A 1 158 ? -10.280 -9.036 6.131 1.00 98.25 158 VAL A N 1
ATOM 1190 C CA . VAL A 1 158 ? -11.140 -10.080 6.706 1.00 98.25 158 VAL A CA 1
ATOM 1191 C C . VAL A 1 158 ? -11.028 -10.109 8.230 1.00 98.25 158 VAL A C 1
ATOM 1193 O O . VAL A 1 158 ? -12.054 -10.110 8.912 1.00 98.25 158 VAL A O 1
ATOM 1196 N N . ILE A 1 159 ? -9.807 -10.077 8.774 1.00 98.00 159 ILE A N 1
ATOM 1197 C CA . ILE A 1 159 ? -9.567 -10.093 10.223 1.00 98.00 159 ILE A CA 1
ATOM 1198 C C . ILE A 1 159 ? -10.232 -8.883 10.883 1.00 98.00 159 ILE A C 1
ATOM 1200 O O . ILE A 1 159 ? -11.036 -9.040 11.801 1.00 98.00 159 ILE A O 1
ATOM 1204 N N . PHE A 1 160 ? -9.949 -7.669 10.409 1.00 97.88 160 PHE A N 1
ATOM 1205 C CA . PHE A 1 160 ? -10.497 -6.461 11.024 1.00 97.88 160 PHE A CA 1
ATOM 1206 C C . PHE A 1 160 ? -11.994 -6.288 10.777 1.00 97.88 160 PHE A C 1
ATOM 1208 O O . PHE A 1 160 ? -12.686 -5.725 11.626 1.00 97.88 160 PHE A O 1
ATOM 1215 N N . PHE A 1 161 ? -12.524 -6.804 9.670 1.00 97.62 161 PHE A N 1
ATOM 1216 C CA . PHE A 1 161 ? -13.962 -6.837 9.431 1.00 97.62 161 PHE A CA 1
ATOM 1217 C C . PHE A 1 161 ? -14.655 -7.739 10.455 1.00 97.62 161 PHE A C 1
ATOM 1219 O O . PHE A 1 161 ? -15.583 -7.299 11.133 1.00 97.62 161 PHE A O 1
ATOM 1226 N N . ALA A 1 162 ? -14.153 -8.964 10.644 1.00 97.69 162 ALA A N 1
ATOM 1227 C CA . ALA A 1 162 ? -14.677 -9.896 11.639 1.00 97.69 162 ALA A CA 1
ATOM 1228 C C . ALA A 1 162 ? -14.600 -9.314 13.060 1.00 97.69 162 ALA A C 1
ATOM 1230 O O . ALA A 1 162 ? -15.587 -9.345 13.799 1.00 97.69 162 ALA A O 1
ATOM 1231 N N . LEU A 1 163 ? -13.466 -8.707 13.423 1.00 97.19 163 LEU A N 1
ATOM 1232 C CA . LEU A 1 163 ? -13.292 -8.035 14.712 1.00 97.19 163 LEU A CA 1
ATOM 1233 C C . LEU A 1 163 ? -14.248 -6.845 14.885 1.00 97.19 163 LEU A C 1
ATOM 1235 O O . LEU A 1 163 ? -14.795 -6.657 15.973 1.00 97.19 163 LEU A O 1
ATOM 1239 N N . SER A 1 164 ? -14.491 -6.065 13.827 1.00 95.88 164 SER A N 1
ATOM 1240 C CA . SER A 1 164 ? -15.463 -4.961 13.837 1.00 95.88 164 SER A CA 1
ATOM 1241 C C . SER A 1 164 ? -16.876 -5.465 14.097 1.00 95.88 164 SER A C 1
ATOM 1243 O O . SER A 1 164 ? -17.561 -4.954 14.984 1.00 95.88 164 SER A O 1
ATOM 1245 N N . VAL A 1 165 ? -17.303 -6.496 13.361 1.00 95.56 165 VAL A N 1
ATOM 1246 C CA . VAL A 1 165 ? -18.626 -7.114 13.517 1.00 95.56 165 VAL A CA 1
ATOM 1247 C C . VAL A 1 165 ? -18.789 -7.666 14.929 1.00 95.56 165 VAL A C 1
ATOM 1249 O O . VAL A 1 165 ? -19.768 -7.340 15.601 1.00 95.56 165 VAL A O 1
ATOM 1252 N N . TRP A 1 166 ?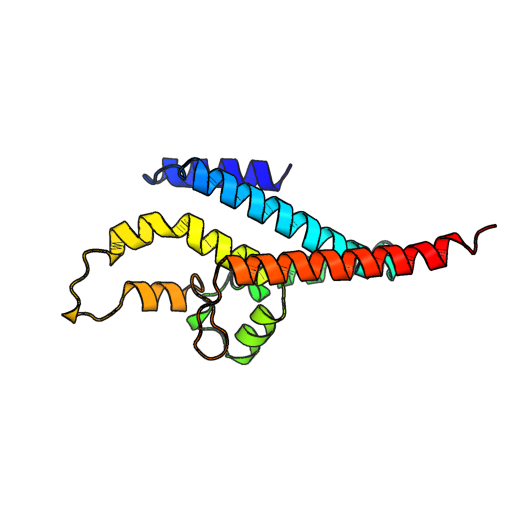 -17.808 -8.423 15.426 1.00 95.75 166 TRP A N 1
ATOM 1253 C CA . TRP A 1 166 ? -17.816 -8.944 16.793 1.00 95.75 166 TRP A CA 1
ATOM 1254 C C . TRP A 1 166 ? -17.951 -7.815 17.823 1.00 95.75 166 TRP A C 1
ATOM 1256 O O . TRP A 1 166 ? -18.855 -7.829 18.663 1.00 95.75 166 TRP A O 1
ATOM 1266 N N . ARG A 1 167 ? -17.128 -6.768 17.706 1.00 94.00 167 ARG A N 1
ATOM 1267 C CA . ARG A 1 167 ? -17.113 -5.641 18.643 1.00 94.00 167 ARG A CA 1
ATOM 1268 C C . ARG A 1 167 ? -18.425 -4.852 18.666 1.00 94.00 167 ARG A C 1
ATOM 1270 O O . ARG A 1 167 ? -18.838 -4.400 19.743 1.00 94.00 167 ARG A O 1
ATOM 1277 N N . LEU A 1 168 ? -19.051 -4.666 17.504 1.00 92.12 168 LEU A N 1
ATOM 1278 C CA . LEU A 1 168 ? -20.321 -3.956 17.344 1.00 92.12 168 LEU A CA 1
ATOM 1279 C C . LEU A 1 168 ? -21.518 -4.813 17.773 1.00 92.12 168 LEU A C 1
ATOM 1281 O O . LEU A 1 168 ? -22.422 -4.295 18.430 1.00 92.12 168 LEU A O 1
ATOM 1285 N N . SER A 1 169 ? -21.495 -6.120 17.496 1.00 90.06 169 SER A N 1
ATOM 1286 C CA . SER A 1 169 ? -22.549 -7.054 17.916 1.00 90.06 169 SER A CA 1
ATOM 1287 C C . SER A 1 169 ? -22.714 -7.091 19.440 1.00 90.06 169 SER A C 1
ATOM 1289 O O . SER A 1 169 ? -23.837 -7.034 19.939 1.00 90.06 169 SER A O 1
ATOM 1291 N N . GLY A 1 170 ? -21.606 -7.033 20.190 1.00 78.25 170 GLY A N 1
ATOM 1292 C CA . GLY A 1 170 ? -21.628 -6.945 21.653 1.00 78.25 170 GLY A CA 1
ATOM 1293 C C . GLY A 1 170 ? -22.164 -5.616 22.206 1.00 78.25 170 GLY A C 1
ATOM 1294 O O . GLY A 1 170 ? -22.564 -5.557 23.364 1.00 78.25 170 GLY A O 1
ATOM 1295 N N . ARG A 1 171 ? -22.206 -4.536 21.410 1.00 67.12 171 ARG A N 1
ATOM 1296 C CA . ARG A 1 171 ? -22.851 -3.266 21.806 1.00 67.12 171 ARG A CA 1
ATOM 1297 C C . ARG A 1 171 ? -24.344 -3.236 21.487 1.00 67.12 171 ARG A C 1
ATOM 1299 O O . ARG A 1 171 ? -25.088 -2.567 22.199 1.00 67.12 171 ARG A O 1
ATOM 1306 N N . ALA A 1 172 ? -24.775 -3.935 20.438 1.00 57.28 172 ALA A N 1
ATOM 1307 C CA . ALA A 1 172 ? -26.169 -3.949 19.997 1.00 57.28 172 ALA A CA 1
ATOM 1308 C C . ALA A 1 172 ? -27.118 -4.648 20.995 1.00 57.28 172 ALA A C 1
ATOM 1310 O O . ALA A 1 172 ? -28.306 -4.343 21.012 1.00 57.28 172 ALA A O 1
ATOM 1311 N N . TRP A 1 173 ? -26.599 -5.520 21.869 1.00 48.28 173 TRP A N 1
ATOM 1312 C CA . TRP A 1 173 ? -27.383 -6.247 22.879 1.00 48.28 173 TRP A CA 1
ATOM 1313 C C . TRP A 1 173 ? -27.648 -5.488 24.193 1.00 48.28 173 TRP A C 1
ATOM 1315 O O . TRP A 1 173 ? -28.454 -5.948 24.988 1.00 48.28 173 TRP A O 1
ATOM 1325 N N . ILE A 1 174 ? -27.037 -4.317 24.427 1.00 50.69 174 ILE A N 1
ATOM 1326 C CA . ILE A 1 174 ? -27.213 -3.534 25.678 1.00 50.69 174 ILE A CA 1
ATOM 1327 C C . ILE A 1 174 ? -28.289 -2.430 25.514 1.00 50.69 174 ILE A C 1
ATOM 1329 O O . ILE A 1 174 ? -28.398 -1.508 26.316 1.00 50.69 174 ILE A O 1
ATOM 1333 N N . LYS A 1 175 ? -29.104 -2.485 24.452 1.00 46.59 175 LYS A N 1
ATOM 1334 C CA . LYS A 1 175 ? -30.215 -1.540 24.216 1.00 46.59 175 LYS A CA 1
ATOM 1335 C C . LYS A 1 175 ? -31.568 -2.219 23.953 1.00 46.59 175 LYS A C 1
ATOM 1337 O O . LYS A 1 175 ? -32.391 -1.668 23.223 1.00 46.59 175 LYS A O 1
ATOM 1342 N N . LYS A 1 176 ? -31.807 -3.388 24.542 1.00 40.22 176 LYS A N 1
ATOM 1343 C CA . LYS A 1 176 ? -33.164 -3.905 24.751 1.00 40.22 176 LYS A CA 1
ATOM 1344 C C . LYS A 1 176 ? -33.403 -4.102 26.234 1.00 40.22 176 LYS A C 1
ATOM 1346 O O . LYS A 1 176 ? -32.483 -4.641 26.882 1.00 40.22 176 LYS A O 1
#

Foldseek 3Di:
DVVVVVLVVVQVVQVVVVHHGFDPVLVVVLVVLVVLLCLLVVLQLLLVVLPDDDPVVNVVVCVVCVVCVCVLLLVVHFPQPDPPVSLVSSVVDLNNLSVLVVLLRVCVVVLCVVQVPPDCVVPRPSVVVCNRRSVWDDDVNHTCDPVNSSCSSNVSSVVSNVSSCVSVVVVVVVPD

Secondary structure (DSSP, 8-state):
-HHHHHHHHHHHHHHHTT--PPPHHHHHHHHHHHHHHHHHHHHHHHHHHHH--SHHHHHHHHHHHHHHHHHHTTSSS-GGGS-HHHHHHHHH-HHHHHHHHHHHHHHHHHHHHHHTT--GGG--HHHHHHHHTTSS-EETTEE--HHHHHHHHHHHHHHHHHHHHHHHHHHHGGG-

Sequence (176 aa):
IMNLIAFVISEGYIVLNGGRLLAPLQMLETLGILLLCIFSFSSLVCFVASYVKSQRAFGTLSTIVGTMIGFVTGIYIPVGILPDAIVTVMKLIPFSYGAVWLRQIFTAAPMEQVFGSVPPSLGDLGKRYADMYGINLYFGGTPVEPWMMALIIAGTGVIFFALSVWRLSGRAWIKK